Protein AF-A0A2G8RH06-F1 (afdb_monomer_lite)

pLDDT: mean 71.81, std 16.99, range [36.03, 92.44]

Organism: NCBI:txid1206336

Sequence (159 aa):
MSAQLKLTNIQSRVTVYDRTKTTSLHAGDACDLFTSGSAPSAACDGLLGDATGLFTSGSAPQFSRALTGDAVEMFTSGSAPAGTKAATGDAVEMFTSGSAPAGTKAATGDAVEMFTSGSAPVGTKAATGDAVEMFTSGSAPVGIKTAAGEGTALFTSGS

Radius of gyration: 18.57 Å; chains: 1; bounding box: 61×24×54 Å

Secondary structure (DSSP, 8-state):
------------------S-----TTSSEEEEEEEESS--B---EESSSEEEEEEEESS--B--EESSS-EEEEEEESS--B--EESSS-EEEEEEESS--B--EEEES-EEEEEEESS--B--EEEES-EEEEEEESSPPBPPEEEES-EEEEEEE--

Foldseek 3Di:
DDDDDPPPPPPPPPPVPPLDPQDPLPPAEAEDEEAEQEARQPEDANAHHEYEYEEHYQEAYEYEEHAEYEYAYEYAYQYAYEEYEYAEYEYEYEYHYQEAYEYYEYAYYEYEYEDHYQYAYEAYEYAEYEYEYEYEYQYHHHAYHYNYYYYHYHYDHPD

Structure (mmCIF, N/CA/C/O backbone):
data_AF-A0A2G8RH06-F1
#
_entry.id   AF-A0A2G8RH06-F1
#
loop_
_atom_site.group_PDB
_atom_site.id
_atom_site.type_symbol
_atom_site.label_atom_id
_atom_site.label_alt_id
_atom_site.label_comp_id
_atom_site.label_asym_id
_atom_site.label_entity_id
_atom_site.label_seq_id
_atom_site.pdbx_PDB_ins_code
_atom_site.Cartn_x
_atom_site.Cartn_y
_atom_site.Cartn_z
_atom_site.occupancy
_atom_site.B_iso_or_equiv
_atom_site.auth_seq_id
_atom_site.auth_comp_id
_atom_site.auth_asym_id
_atom_site.auth_atom_id
_atom_site.pdbx_PDB_model_num
ATOM 1 N N . MET A 1 1 ? 47.621 11.920 39.749 1.00 41.56 1 MET A N 1
ATOM 2 C CA . MET A 1 1 ? 46.748 11.051 38.931 1.00 41.56 1 MET A CA 1
ATOM 3 C C . MET A 1 1 ? 46.002 11.950 37.963 1.00 41.56 1 MET A C 1
ATOM 5 O O . MET A 1 1 ? 45.048 12.594 38.370 1.00 41.56 1 MET A O 1
ATOM 9 N N . SER A 1 2 ? 46.495 12.086 36.733 1.00 43.59 2 SER A N 1
ATOM 10 C CA . SER A 1 2 ? 45.861 12.937 35.719 1.00 43.59 2 SER A CA 1
ATOM 11 C C . SER A 1 2 ? 45.004 12.058 34.817 1.00 43.59 2 SER A C 1
ATOM 13 O O . SER A 1 2 ? 45.527 11.150 34.175 1.00 43.59 2 SER A O 1
ATOM 15 N N . ALA A 1 3 ? 43.692 12.288 34.805 1.00 36.47 3 ALA A N 1
ATOM 16 C CA . ALA A 1 3 ? 42.773 11.581 33.923 1.00 36.47 3 ALA A CA 1
ATOM 17 C C . ALA A 1 3 ? 42.983 12.064 32.478 1.00 36.47 3 ALA A C 1
ATOM 19 O O . ALA A 1 3 ? 42.820 13.247 32.182 1.00 36.47 3 ALA A O 1
ATOM 20 N N . GLN A 1 4 ? 43.370 11.157 31.579 1.00 40.47 4 GLN A N 1
ATOM 21 C CA . GLN A 1 4 ? 43.405 11.424 30.143 1.00 40.47 4 GLN A CA 1
ATOM 22 C C . GLN A 1 4 ? 41.972 11.451 29.599 1.00 40.47 4 GLN A C 1
ATOM 24 O O . GLN A 1 4 ? 41.272 10.439 29.607 1.00 40.47 4 GLN A O 1
ATOM 29 N N . LEU A 1 5 ? 41.544 12.612 29.103 1.00 44.03 5 LEU A N 1
ATOM 30 C CA . LEU A 1 5 ? 40.303 12.763 28.351 1.00 44.03 5 LEU A CA 1
ATOM 31 C C . LEU A 1 5 ? 40.471 12.064 26.993 1.00 44.03 5 LEU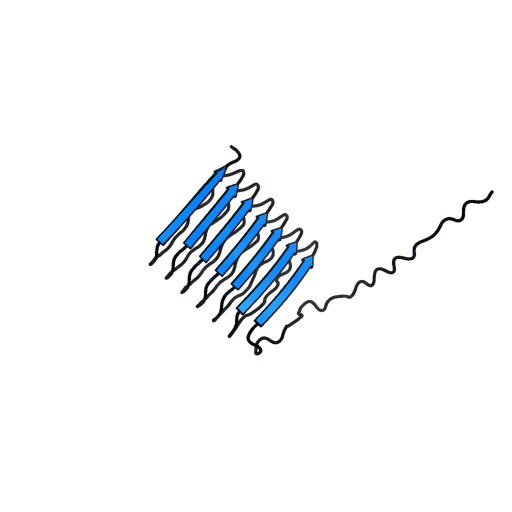 A C 1
ATOM 33 O O . LEU A 1 5 ? 41.168 12.560 26.108 1.00 44.03 5 LEU A O 1
ATOM 37 N N . LYS A 1 6 ? 39.861 10.888 26.827 1.00 43.19 6 LYS A N 1
ATOM 38 C CA . LYS A 1 6 ? 39.867 10.152 25.558 1.00 43.19 6 LYS A CA 1
ATOM 39 C C . LYS A 1 6 ? 38.920 10.843 24.573 1.00 43.19 6 LYS A C 1
ATOM 41 O O . LYS A 1 6 ? 37.735 10.525 24.517 1.00 43.19 6 LYS A O 1
ATOM 46 N N . LEU A 1 7 ? 39.435 11.807 23.808 1.00 44.75 7 LEU A N 1
ATOM 47 C CA . LEU A 1 7 ? 38.720 12.377 22.664 1.00 44.75 7 LEU A CA 1
ATOM 48 C C . LEU A 1 7 ? 38.548 11.288 21.602 1.00 44.75 7 LEU A C 1
ATOM 50 O O . LEU A 1 7 ? 39.475 10.959 20.863 1.00 44.75 7 LEU A O 1
ATOM 54 N N . THR A 1 8 ? 37.353 10.706 21.542 1.00 43.12 8 THR A N 1
ATOM 55 C CA . THR A 1 8 ? 36.973 9.815 20.446 1.00 43.12 8 THR A CA 1
ATOM 56 C C . THR A 1 8 ? 36.664 10.702 19.247 1.00 43.12 8 THR A C 1
ATOM 58 O O . THR A 1 8 ? 35.639 11.377 19.215 1.00 43.12 8 THR A O 1
ATOM 61 N N . ASN A 1 9 ? 37.595 10.765 18.296 1.00 41.25 9 ASN A N 1
ATOM 62 C CA . ASN A 1 9 ? 37.410 11.472 17.036 1.00 41.25 9 ASN A CA 1
ATOM 63 C C . ASN A 1 9 ? 36.363 10.715 16.207 1.00 41.25 9 ASN A C 1
ATOM 65 O O . ASN A 1 9 ? 36.686 9.780 15.478 1.00 41.25 9 ASN A O 1
ATOM 69 N N . ILE A 1 10 ? 35.090 11.069 16.376 1.00 50.53 10 ILE A N 1
ATOM 70 C CA . ILE A 1 10 ? 34.032 10.620 15.477 1.00 50.53 10 ILE A CA 1
ATOM 71 C C . ILE A 1 10 ? 34.131 11.523 14.252 1.00 50.53 10 ILE A C 1
ATOM 73 O O . ILE A 1 10 ? 33.511 12.584 14.195 1.00 50.53 10 ILE A O 1
ATOM 77 N N . GLN A 1 11 ? 34.948 11.122 13.277 1.00 42.47 11 GLN A N 1
ATOM 78 C CA . GLN A 1 11 ? 34.859 11.682 11.935 1.00 42.47 11 GLN A CA 1
ATOM 79 C C . GLN A 1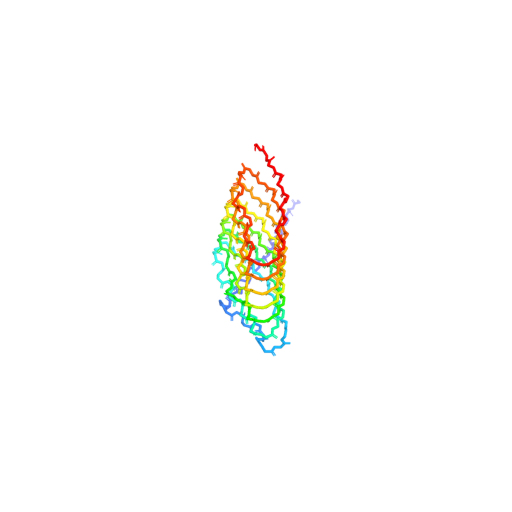 11 ? 33.498 11.274 11.376 1.00 42.47 11 GLN A C 1
ATOM 81 O O . GLN A 1 11 ? 33.339 10.185 10.822 1.00 42.47 11 GLN A O 1
ATOM 86 N N . SER A 1 12 ? 32.493 12.132 11.537 1.00 46.59 12 SER A N 1
ATOM 87 C CA . SER A 1 12 ? 31.272 12.036 10.754 1.00 46.59 12 SER A CA 1
ATOM 88 C C . SER A 1 12 ? 31.655 12.298 9.300 1.00 46.59 12 SER A C 1
ATOM 90 O O . SER A 1 12 ? 31.654 13.427 8.814 1.00 46.59 12 SER A O 1
ATOM 92 N N . ARG A 1 13 ? 32.017 11.235 8.570 1.00 41.41 13 ARG A N 1
ATOM 93 C CA . ARG A 1 13 ? 31.910 11.243 7.112 1.00 41.41 13 ARG A CA 1
ATOM 94 C C . ARG A 1 13 ? 30.433 11.452 6.814 1.00 41.41 13 ARG A C 1
ATOM 96 O O . ARG A 1 13 ? 29.670 10.494 6.717 1.00 41.41 13 ARG A O 1
ATOM 103 N N . VAL A 1 14 ? 30.037 12.714 6.672 1.00 43.41 14 VAL A N 1
ATOM 104 C CA . VAL A 1 14 ? 28.867 13.081 5.886 1.00 43.41 14 VAL A CA 1
ATOM 105 C C . VAL A 1 14 ? 29.225 12.666 4.471 1.00 43.41 14 VAL A C 1
ATOM 107 O O . VAL A 1 14 ? 29.807 13.413 3.690 1.00 43.41 14 VAL A O 1
ATOM 110 N N . THR A 1 15 ? 28.965 11.398 4.175 1.00 41.72 15 THR A N 1
ATOM 111 C CA . THR A 1 15 ? 28.830 10.970 2.798 1.00 41.72 15 THR A CA 1
ATOM 112 C C . THR A 1 15 ? 27.599 11.723 2.336 1.00 41.72 15 THR A C 1
ATOM 114 O O . THR A 1 15 ? 26.493 11.423 2.783 1.00 41.72 15 THR A O 1
ATOM 117 N N . VAL A 1 16 ? 27.803 12.782 1.553 1.00 40.25 16 VAL A N 1
ATOM 118 C CA . VAL A 1 16 ? 26.727 13.374 0.767 1.00 40.25 16 VAL A CA 1
ATOM 119 C C . VAL A 1 16 ? 26.274 12.237 -0.137 1.00 40.25 16 VAL A C 1
ATOM 121 O O . VAL A 1 16 ? 26.925 11.933 -1.133 1.00 40.25 16 VAL A O 1
ATOM 124 N N . TYR A 1 17 ? 25.259 11.497 0.309 1.00 40.75 17 TYR A N 1
ATOM 125 C CA . TYR A 1 17 ? 24.610 10.509 -0.525 1.00 40.75 17 TYR A CA 1
ATOM 126 C C . TYR A 1 17 ? 24.023 11.305 -1.675 1.00 40.75 17 TYR A C 1
ATOM 128 O O . TYR A 1 17 ? 23.188 12.188 -1.464 1.00 40.75 17 TYR A O 1
ATOM 136 N N . ASP A 1 18 ? 24.542 11.041 -2.868 1.00 36.03 18 ASP A N 1
ATOM 137 C CA . ASP A 1 18 ? 23.946 11.513 -4.100 1.00 36.03 18 ASP A CA 1
ATOM 138 C C . ASP A 1 18 ? 22.449 11.202 -4.011 1.00 36.03 18 ASP A C 1
ATOM 140 O O . ASP A 1 18 ? 22.063 10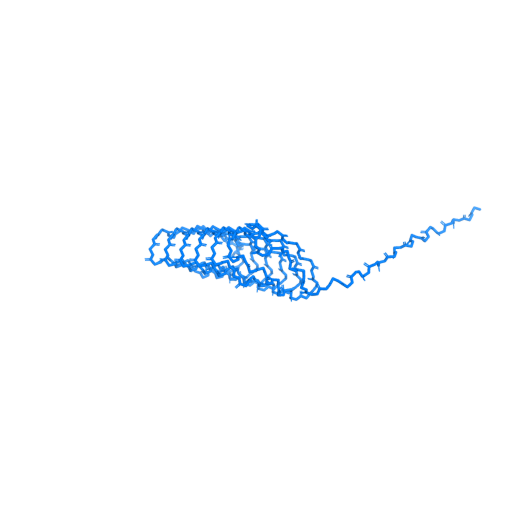.076 -3.682 1.00 36.03 18 ASP A O 1
ATOM 144 N N . ARG A 1 19 ? 21.606 12.223 -4.189 1.00 44.47 19 ARG A N 1
ATOM 145 C CA . ARG A 1 19 ? 20.159 12.211 -3.884 1.00 44.47 19 ARG A CA 1
ATOM 146 C C . ARG A 1 19 ? 19.371 11.208 -4.748 1.00 44.47 19 ARG A C 1
ATOM 148 O O . ARG A 1 19 ? 18.151 11.150 -4.681 1.00 44.47 19 ARG A O 1
ATOM 155 N N . THR A 1 20 ? 20.062 10.428 -5.565 1.00 38.81 20 THR A N 1
ATOM 156 C CA . THR A 1 20 ? 19.536 9.482 -6.536 1.00 38.81 20 THR A CA 1
ATOM 157 C C . THR A 1 20 ? 20.469 8.273 -6.591 1.00 38.81 20 THR A C 1
ATOM 159 O O . THR A 1 20 ? 21.221 8.096 -7.548 1.00 38.81 20 THR A O 1
ATOM 162 N N . LYS A 1 21 ? 20.467 7.426 -5.556 1.00 41.03 21 LYS A N 1
ATOM 163 C CA . LYS A 1 21 ? 20.951 6.056 -5.749 1.00 41.03 21 LYS A CA 1
ATOM 164 C C . LYS A 1 21 ? 19.884 5.304 -6.535 1.00 41.03 21 LYS A C 1
ATOM 166 O O . LYS A 1 21 ? 18.876 4.904 -5.978 1.00 41.03 21 LYS A O 1
ATOM 171 N N . THR A 1 22 ? 20.105 5.151 -7.834 1.00 40.31 22 THR A N 1
ATOM 172 C CA . THR A 1 22 ? 19.365 4.196 -8.657 1.00 40.31 22 THR A CA 1
ATOM 173 C C . THR A 1 22 ? 20.026 2.834 -8.462 1.00 40.31 22 THR A C 1
ATOM 175 O O . THR A 1 22 ? 21.092 2.570 -9.026 1.00 40.31 22 THR A O 1
ATOM 178 N N . THR A 1 23 ? 19.444 1.972 -7.630 1.00 45.09 23 THR A N 1
ATOM 179 C CA . THR A 1 23 ? 19.664 0.526 -7.761 1.00 45.09 23 THR A CA 1
ATOM 180 C C . THR A 1 23 ? 19.241 0.111 -9.179 1.00 45.09 23 THR A C 1
ATOM 182 O O . THR A 1 23 ? 18.460 0.808 -9.828 1.00 45.09 23 THR A O 1
ATOM 185 N N . SER A 1 24 ? 19.855 -0.931 -9.750 1.00 44.75 24 SER A N 1
ATOM 186 C CA . SER A 1 24 ? 19.627 -1.293 -11.157 1.00 44.75 24 SER A CA 1
ATOM 187 C C . SER A 1 24 ? 18.156 -1.655 -11.397 1.00 44.75 24 SER A C 1
ATOM 189 O O . SER A 1 24 ? 17.746 -2.784 -11.143 1.00 44.75 24 SER A O 1
ATOM 191 N N . LEU A 1 25 ? 17.401 -0.708 -11.964 1.00 43.41 25 LEU A N 1
ATOM 192 C CA . LEU A 1 25 ? 15.962 -0.762 -12.279 1.00 43.41 25 LEU A CA 1
ATOM 193 C C . LEU A 1 25 ? 15.575 -1.878 -13.277 1.00 43.41 25 LEU A C 1
ATOM 195 O O . LEU A 1 25 ? 14.407 -2.041 -13.618 1.00 43.41 25 LEU A O 1
ATOM 199 N N . HIS A 1 26 ? 16.561 -2.624 -13.782 1.00 46.28 26 HIS A N 1
ATOM 200 C CA . HIS A 1 26 ? 16.407 -3.678 -14.787 1.00 46.28 26 HIS A CA 1
ATOM 201 C C . HIS A 1 26 ? 16.724 -5.086 -14.255 1.00 46.28 26 HIS A C 1
ATOM 203 O O . HIS A 1 26 ? 16.690 -6.035 -15.033 1.00 46.28 26 HIS A O 1
ATOM 209 N N . ALA A 1 27 ? 17.084 -5.230 -12.971 1.00 50.50 27 ALA A N 1
ATOM 210 C CA . ALA A 1 27 ? 17.562 -6.497 -12.403 1.00 50.50 27 ALA A CA 1
ATOM 211 C C . ALA A 1 27 ? 16.490 -7.324 -11.668 1.00 50.50 27 ALA A C 1
ATOM 213 O O . ALA A 1 27 ? 16.794 -8.439 -11.262 1.00 50.50 27 ALA A O 1
ATOM 214 N N . GLY A 1 28 ? 15.261 -6.815 -11.536 1.00 48.38 28 GLY A N 1
ATOM 215 C CA . GLY A 1 28 ? 14.137 -7.569 -10.972 1.00 48.38 28 GLY A CA 1
ATOM 216 C C . GLY A 1 28 ? 13.900 -7.382 -9.472 1.00 48.38 28 GLY A C 1
ATOM 217 O O . GLY A 1 28 ? 12.782 -7.625 -9.062 1.00 48.38 28 GLY A O 1
ATOM 218 N N . ASP A 1 29 ? 14.863 -6.862 -8.701 1.00 54.28 29 ASP A N 1
ATOM 219 C CA . ASP A 1 29 ? 14.683 -6.572 -7.269 1.00 54.28 29 ASP A CA 1
ATOM 220 C C . ASP A 1 29 ? 15.304 -5.207 -6.914 1.00 54.28 29 ASP A C 1
ATOM 222 O O . ASP A 1 29 ? 16.523 -5.017 -7.013 1.00 54.28 29 ASP A O 1
ATOM 226 N N . ALA A 1 30 ? 14.488 -4.235 -6.499 1.00 57.97 30 ALA A N 1
ATOM 227 C CA . ALA A 1 30 ? 14.953 -2.946 -5.979 1.00 57.97 30 ALA A CA 1
ATOM 228 C C . ALA A 1 30 ? 14.862 -2.947 -4.446 1.00 57.97 30 ALA A C 1
ATOM 230 O O . ALA A 1 30 ? 13.768 -2.919 -3.899 1.00 57.97 30 ALA A O 1
ATOM 231 N N . CYS A 1 31 ? 16.001 -2.976 -3.745 1.00 60.75 31 CYS A N 1
ATOM 232 C CA . CYS A 1 31 ? 16.053 -2.930 -2.280 1.00 60.75 31 CYS A CA 1
ATOM 233 C C . CYS A 1 31 ? 16.772 -1.665 -1.804 1.00 60.75 31 CYS A C 1
ATOM 235 O O . CYS A 1 31 ? 17.960 -1.491 -2.091 1.00 60.75 31 CYS A O 1
ATOM 237 N N . ASP A 1 32 ? 16.074 -0.802 -1.062 1.00 65.81 32 ASP A N 1
ATOM 238 C CA . ASP A 1 32 ? 16.612 0.477 -0.600 1.00 65.81 32 ASP A CA 1
ATOM 239 C C . ASP A 1 32 ? 16.275 0.786 0.874 1.00 65.81 32 ASP A C 1
ATOM 241 O O . ASP A 1 32 ? 15.199 0.484 1.389 1.00 65.81 32 ASP A O 1
ATOM 245 N N . LEU A 1 33 ? 17.220 1.438 1.564 1.00 67.38 33 LEU A N 1
ATOM 246 C CA . LEU A 1 33 ? 17.086 1.909 2.947 1.00 67.38 33 LEU A CA 1
ATOM 247 C C . LEU A 1 33 ? 17.370 3.414 3.013 1.00 67.38 33 LEU A C 1
ATOM 249 O O . LEU A 1 33 ? 18.475 3.860 2.688 1.00 67.38 33 LEU A O 1
ATOM 253 N N . PHE A 1 34 ? 16.408 4.194 3.506 1.00 68.56 34 PHE A N 1
ATOM 254 C CA . PHE A 1 34 ? 16.510 5.648 3.628 1.00 68.56 34 PHE A CA 1
ATOM 255 C C . PHE A 1 34 ? 16.307 6.104 5.072 1.00 68.56 34 PHE A C 1
ATOM 257 O O . PHE A 1 34 ? 15.231 5.937 5.641 1.00 68.56 34 PHE A O 1
ATOM 264 N N . THR A 1 35 ? 17.311 6.780 5.634 1.00 66.44 35 THR A N 1
ATOM 265 C CA . THR A 1 35 ? 17.225 7.438 6.947 1.00 66.44 35 THR A CA 1
ATOM 266 C C . THR A 1 35 ? 17.484 8.932 6.782 1.00 66.44 35 THR A C 1
ATOM 268 O O . THR A 1 35 ? 18.579 9.323 6.380 1.00 66.44 35 THR A O 1
ATOM 271 N N . SER A 1 36 ? 16.497 9.788 7.067 1.00 62.22 36 SER A N 1
ATOM 272 C CA . SER A 1 36 ? 16.615 11.239 6.838 1.00 62.22 36 SER A CA 1
ATOM 273 C C . SER A 1 36 ? 15.783 12.086 7.805 1.00 62.22 36 SER A C 1
ATOM 275 O O . SER A 1 36 ? 14.618 11.806 8.049 1.00 62.22 36 SER A O 1
ATOM 277 N N . GLY A 1 37 ? 16.320 13.209 8.288 1.00 53.88 37 GLY A N 1
ATOM 278 C CA . GLY A 1 37 ? 15.534 14.195 9.051 1.00 53.88 37 GLY A CA 1
ATOM 279 C C . GLY A 1 37 ? 14.509 14.981 8.212 1.00 53.88 37 GLY A C 1
ATOM 280 O O . GLY A 1 37 ? 13.641 15.642 8.770 1.00 53.88 37 GLY A O 1
ATOM 281 N N . SER A 1 38 ? 14.601 14.910 6.881 1.00 57.75 38 SER A N 1
ATOM 282 C CA . SER A 1 38 ? 13.735 15.599 5.905 1.00 57.75 38 SER A CA 1
ATOM 283 C C . SER A 1 38 ? 13.028 14.593 4.996 1.00 57.75 38 SER A C 1
ATOM 285 O O . SER A 1 38 ? 13.470 13.450 4.949 1.00 57.75 38 SER A O 1
ATOM 287 N N . ALA A 1 39 ? 11.988 14.999 4.251 1.00 56.28 39 ALA A N 1
ATOM 288 C CA . ALA A 1 39 ? 11.157 14.103 3.428 1.00 56.28 39 ALA A CA 1
ATOM 289 C C . ALA A 1 39 ? 11.970 13.496 2.275 1.00 56.28 39 ALA A C 1
ATOM 291 O O . ALA A 1 39 ? 12.237 14.208 1.302 1.00 56.28 39 ALA A O 1
ATOM 292 N N . PRO A 1 40 ? 12.400 12.222 2.351 1.00 55.38 40 PRO A N 1
ATOM 293 C CA . PRO A 1 40 ? 13.025 11.599 1.205 1.00 55.38 40 PRO A CA 1
ATOM 294 C C . PRO A 1 40 ? 11.913 11.275 0.201 1.00 55.38 40 PRO A C 1
ATOM 296 O O . PRO A 1 40 ? 11.020 10.479 0.482 1.00 55.38 40 PRO A O 1
ATOM 299 N N . SER A 1 41 ? 11.956 11.894 -0.978 1.00 53.41 41 SER A N 1
ATOM 300 C CA . SER A 1 41 ? 11.260 11.371 -2.153 1.00 53.41 41 SER A CA 1
ATOM 301 C C . SER A 1 41 ? 12.094 10.207 -2.677 1.00 53.41 41 SER A C 1
ATOM 303 O O . SER A 1 41 ? 12.903 10.365 -3.594 1.00 53.41 41 SER A O 1
ATOM 305 N N . ALA A 1 42 ? 12.010 9.073 -2.000 1.00 50.25 42 ALA A N 1
ATOM 306 C CA . ALA A 1 42 ? 12.673 7.871 -2.447 1.00 50.25 42 ALA A CA 1
ATOM 307 C C . ALA A 1 42 ? 11.811 7.241 -3.538 1.00 50.25 42 ALA A C 1
ATOM 309 O O . ALA A 1 42 ? 10.889 6.474 -3.292 1.00 50.25 42 ALA A O 1
ATOM 310 N N . ALA A 1 43 ? 12.075 7.677 -4.761 1.00 47.97 43 ALA A N 1
ATOM 311 C CA . ALA A 1 43 ? 11.443 7.139 -5.939 1.00 47.97 43 ALA A CA 1
ATOM 312 C C . ALA A 1 43 ? 12.187 5.865 -6.351 1.00 47.97 43 ALA A C 1
ATOM 314 O O . ALA A 1 43 ? 13.102 5.946 -7.170 1.00 47.97 43 ALA A O 1
ATOM 315 N N . CYS A 1 44 ? 11.842 4.708 -5.782 1.00 51.72 44 CYS A N 1
ATOM 316 C CA . CYS A 1 44 ? 12.134 3.469 -6.496 1.00 51.72 44 CYS A CA 1
ATOM 317 C C . CYS A 1 44 ? 11.008 3.294 -7.528 1.00 51.72 44 CYS A C 1
ATOM 319 O O . CYS A 1 44 ? 9.822 3.428 -7.218 1.00 51.72 44 CYS A O 1
ATOM 321 N N . ASP A 1 45 ? 11.393 3.133 -8.791 1.00 55.50 45 ASP A N 1
ATOM 322 C CA . ASP A 1 45 ? 10.483 2.816 -9.892 1.00 55.50 45 ASP A CA 1
ATOM 323 C C . ASP A 1 45 ? 10.749 1.356 -10.255 1.00 55.50 45 ASP A C 1
ATOM 325 O O . ASP A 1 45 ? 11.609 1.050 -11.084 1.00 55.50 45 ASP A O 1
ATOM 329 N N . GLY A 1 46 ? 10.085 0.444 -9.541 1.00 54.97 46 GLY A N 1
ATOM 330 C CA . GLY A 1 46 ? 10.126 -0.990 -9.826 1.00 54.97 46 GLY A CA 1
ATOM 331 C C . GLY A 1 46 ? 9.389 -1.248 -11.136 1.00 54.97 46 GLY A C 1
ATOM 332 O O . GLY A 1 46 ? 8.192 -1.530 -11.149 1.00 54.97 46 GLY A O 1
ATOM 333 N N . LEU A 1 47 ? 10.062 -1.034 -12.268 1.00 56.94 47 LEU A N 1
ATOM 334 C CA . LEU A 1 47 ? 9.408 -1.084 -13.575 1.00 56.94 47 LEU A CA 1
ATOM 335 C C . LEU A 1 47 ? 9.026 -2.520 -13.972 1.00 56.94 47 LEU A C 1
ATOM 337 O O . LEU A 1 47 ? 8.060 -2.692 -14.710 1.00 56.94 47 LEU A O 1
ATOM 341 N N . LEU A 1 48 ? 9.796 -3.521 -13.528 1.00 57.72 48 LEU A N 1
ATOM 342 C CA . LEU A 1 48 ? 9.696 -4.922 -13.966 1.00 57.72 48 LEU A CA 1
ATOM 343 C C . LEU A 1 48 ? 9.993 -5.952 -12.855 1.00 57.72 48 LEU A C 1
ATOM 345 O O . LEU A 1 48 ? 10.374 -7.078 -13.167 1.00 57.72 48 LEU A O 1
ATOM 349 N N . GLY A 1 49 ? 9.895 -5.576 -11.580 1.00 67.94 49 GLY A N 1
ATOM 350 C CA . GLY A 1 49 ? 10.369 -6.422 -10.490 1.00 67.94 49 GLY A CA 1
ATOM 351 C C . GLY A 1 49 ? 9.898 -5.991 -9.111 1.00 67.94 49 GLY A C 1
ATOM 352 O O . GLY A 1 49 ? 9.284 -4.930 -8.971 1.00 67.94 49 GLY A O 1
ATOM 353 N N . ASP A 1 50 ? 10.220 -6.812 -8.119 1.00 73.62 50 ASP A N 1
ATOM 354 C CA . ASP A 1 50 ? 9.807 -6.602 -6.742 1.00 73.62 50 ASP A CA 1
ATOM 355 C C . ASP A 1 50 ? 10.570 -5.415 -6.139 1.00 73.62 50 ASP A C 1
ATOM 357 O O . ASP A 1 50 ? 11.756 -5.171 -6.404 1.00 73.62 50 ASP A O 1
ATOM 361 N N . ALA A 1 51 ? 9.876 -4.635 -5.323 1.00 72.19 51 ALA A N 1
ATOM 362 C CA . ALA A 1 51 ? 10.426 -3.496 -4.613 1.00 72.19 51 ALA A CA 1
ATOM 363 C C . ALA A 1 51 ? 10.384 -3.764 -3.111 1.00 72.19 51 ALA A C 1
ATOM 365 O O . ALA A 1 51 ? 9.368 -4.169 -2.560 1.00 72.19 51 ALA A O 1
ATOM 366 N N . THR A 1 52 ? 11.492 -3.518 -2.420 1.00 76.81 52 THR A N 1
ATOM 367 C CA . THR A 1 52 ? 11.561 -3.570 -0.961 1.00 76.81 52 THR A CA 1
ATOM 368 C C . THR A 1 52 ? 12.173 -2.284 -0.421 1.00 76.81 52 THR A C 1
ATOM 370 O O . THR A 1 52 ? 13.318 -1.947 -0.728 1.00 76.81 52 THR A O 1
ATOM 373 N N . GLY A 1 53 ? 11.424 -1.562 0.408 1.00 75.19 53 GLY A N 1
ATOM 374 C CA . GLY A 1 53 ? 11.811 -0.240 0.898 1.00 75.19 53 GLY A CA 1
ATOM 375 C C . GLY A 1 53 ? 11.706 -0.108 2.412 1.00 75.19 53 GLY A C 1
ATOM 376 O O . GLY A 1 53 ? 10.675 -0.406 3.008 1.00 75.19 53 GLY A O 1
ATOM 377 N N . LEU A 1 54 ? 12.758 0.395 3.057 1.00 79.44 54 LEU A N 1
ATOM 378 C CA . LEU A 1 54 ? 12.724 0.787 4.468 1.00 79.44 54 LEU A CA 1
ATOM 379 C C . LEU A 1 54 ? 12.978 2.294 4.592 1.00 79.44 54 LEU A C 1
ATOM 381 O O . LEU A 1 54 ? 14.058 2.787 4.261 1.00 79.44 54 LEU A O 1
ATOM 385 N N . PHE A 1 55 ? 12.008 3.041 5.117 1.00 77.38 55 PHE A N 1
ATOM 386 C CA . PHE A 1 55 ? 12.061 4.499 5.232 1.00 77.38 55 PHE A CA 1
ATOM 387 C C . PHE A 1 55 ? 11.928 4.934 6.691 1.00 77.38 55 PHE A C 1
ATOM 389 O O . PHE A 1 55 ? 10.877 4.783 7.303 1.00 77.38 55 PHE A O 1
ATOM 396 N N . THR A 1 56 ? 12.968 5.543 7.252 1.00 77.56 56 THR A N 1
ATOM 397 C CA . THR A 1 56 ? 12.923 6.237 8.547 1.00 77.56 56 THR A CA 1
ATOM 398 C C . THR A 1 56 ? 13.090 7.734 8.318 1.00 77.56 56 THR A C 1
ATOM 400 O O . THR A 1 56 ? 14.155 8.188 7.889 1.00 77.56 56 THR A O 1
ATOM 403 N N . SER A 1 57 ? 12.055 8.534 8.594 1.00 72.75 57 SER A N 1
ATOM 404 C CA . SER A 1 57 ? 12.120 9.980 8.372 1.00 72.75 57 SER A CA 1
ATOM 405 C C . SER A 1 57 ? 11.433 10.853 9.420 1.00 72.75 57 SER A C 1
ATOM 407 O O . SER A 1 57 ? 10.383 10.527 9.950 1.00 72.75 57 SER A O 1
ATOM 409 N N . GLY A 1 58 ? 11.972 12.045 9.678 1.00 62.69 58 GLY A N 1
ATOM 410 C CA . GLY A 1 58 ? 11.231 13.082 10.413 1.00 62.69 58 GLY A CA 1
ATOM 411 C C . GLY A 1 58 ? 10.038 13.659 9.630 1.00 62.69 58 GLY A C 1
ATOM 412 O O . GLY A 1 58 ? 9.152 14.279 10.210 1.00 62.69 58 GLY A O 1
ATOM 413 N N . SER A 1 59 ? 10.001 13.466 8.311 1.00 72.75 59 SER A N 1
ATOM 414 C CA . SER A 1 59 ? 9.010 14.036 7.389 1.00 72.75 59 SER A CA 1
ATOM 415 C C . SER A 1 59 ? 8.288 12.942 6.592 1.00 72.75 59 SER A C 1
ATOM 417 O O . SER A 1 59 ? 8.478 11.770 6.880 1.00 72.75 59 SER A O 1
ATOM 419 N N . ALA A 1 60 ? 7.440 13.302 5.620 1.00 70.31 60 ALA A N 1
ATOM 420 C CA . ALA A 1 60 ? 6.604 12.376 4.848 1.00 70.31 60 ALA A CA 1
ATOM 421 C C . ALA A 1 60 ? 7.366 11.733 3.664 1.00 70.31 60 ALA A C 1
ATOM 423 O O . ALA A 1 60 ? 7.476 12.378 2.619 1.00 70.31 60 ALA A O 1
ATOM 424 N N . PRO A 1 61 ? 7.916 10.507 3.787 1.00 68.69 61 PRO A N 1
ATOM 425 C CA . PRO A 1 61 ? 8.429 9.776 2.633 1.00 68.69 61 PRO A CA 1
ATOM 426 C C . PRO A 1 61 ? 7.287 9.409 1.676 1.00 68.69 61 PRO A C 1
ATOM 428 O O . PRO A 1 61 ? 6.141 9.229 2.095 1.00 68.69 61 PRO A O 1
ATOM 431 N N . GLN A 1 62 ? 7.615 9.307 0.390 1.00 67.38 62 GLN A N 1
ATOM 432 C CA . GLN A 1 62 ? 6.696 8.856 -0.652 1.00 67.38 62 GLN A CA 1
ATOM 433 C C . GLN A 1 62 ? 7.409 7.852 -1.544 1.00 67.38 62 GLN A C 1
ATOM 435 O O . GLN A 1 62 ? 8.523 8.144 -1.992 1.00 67.38 62 GLN A O 1
ATOM 440 N N . PHE A 1 63 ? 6.737 6.745 -1.848 1.00 67.19 63 PHE A N 1
ATOM 441 C CA . PHE A 1 63 ? 7.166 5.818 -2.885 1.00 67.19 63 PHE A CA 1
ATOM 442 C C . PHE A 1 63 ? 6.471 6.122 -4.215 1.00 67.19 63 PHE A C 1
ATOM 444 O O . PHE A 1 63 ? 5.293 6.494 -4.253 1.00 67.19 63 PHE A O 1
ATOM 451 N N . SER A 1 64 ? 7.205 6.045 -5.329 1.00 55.72 64 SER A N 1
ATOM 452 C CA . SER A 1 64 ? 6.714 6.614 -6.586 1.00 55.72 64 SER A CA 1
ATOM 453 C C . SER A 1 64 ? 5.910 5.664 -7.459 1.00 55.72 64 SER A C 1
ATOM 455 O O . SER A 1 64 ? 4.951 6.172 -8.045 1.00 55.72 64 SER A O 1
ATOM 457 N N . ARG A 1 65 ? 6.262 4.368 -7.587 1.00 63.66 65 ARG A N 1
ATOM 458 C CA . ARG A 1 65 ? 5.525 3.381 -8.413 1.00 63.66 65 ARG A CA 1
ATOM 459 C C . ARG A 1 65 ? 6.196 2.003 -8.480 1.00 63.66 65 ARG A C 1
ATOM 461 O O . ARG A 1 65 ? 7.405 1.918 -8.653 1.00 63.66 65 ARG A O 1
ATOM 468 N N . ALA A 1 66 ? 5.372 0.958 -8.514 1.00 64.00 66 ALA A N 1
ATOM 469 C CA . ALA A 1 66 ? 5.724 -0.348 -9.074 1.00 64.00 66 ALA A CA 1
ATOM 470 C C . ALA A 1 66 ? 4.811 -0.598 -10.287 1.00 64.00 66 ALA A C 1
ATOM 472 O O . ALA A 1 66 ? 3.582 -0.524 -10.181 1.00 64.00 66 ALA A O 1
ATOM 473 N N . LEU A 1 67 ? 5.378 -0.778 -11.483 1.00 66.62 67 LEU A N 1
ATOM 474 C CA . LEU A 1 67 ? 4.568 -1.037 -12.682 1.00 66.62 67 LEU A CA 1
ATOM 475 C C . LEU A 1 67 ? 4.154 -2.515 -12.739 1.00 66.62 67 LEU A C 1
ATOM 477 O O . LEU A 1 67 ? 2.997 -2.816 -13.038 1.00 66.62 67 LEU A O 1
ATOM 481 N N . THR A 1 68 ? 5.078 -3.414 -12.413 1.00 67.62 68 THR A N 1
ATOM 482 C CA . THR A 1 68 ? 4.839 -4.853 -12.275 1.00 67.62 68 THR A CA 1
ATOM 483 C C . THR A 1 68 ? 5.764 -5.413 -11.196 1.00 67.62 68 THR A C 1
ATOM 485 O O . THR A 1 68 ? 6.949 -5.082 -11.237 1.00 67.62 68 THR A O 1
ATOM 488 N N . GLY A 1 69 ? 5.253 -6.276 -10.318 1.00 73.25 69 GLY A N 1
ATOM 489 C CA . GLY A 1 69 ? 6.014 -6.903 -9.228 1.00 73.25 69 GLY A CA 1
ATOM 490 C C . GLY A 1 69 ? 5.467 -6.519 -7.856 1.00 73.25 69 GLY A C 1
ATOM 491 O O . GLY A 1 69 ? 4.680 -5.574 -7.748 1.00 73.25 69 GLY A O 1
ATOM 492 N N . ASP A 1 70 ? 5.874 -7.256 -6.830 1.00 81.00 70 ASP A N 1
ATOM 493 C CA . ASP A 1 70 ? 5.378 -7.067 -5.470 1.00 81.00 70 ASP A CA 1
ATOM 494 C C . ASP A 1 70 ? 6.120 -5.917 -4.775 1.00 81.00 70 ASP A C 1
ATOM 496 O O . ASP A 1 70 ? 7.316 -5.702 -4.973 1.00 81.00 70 ASP A O 1
ATOM 500 N N . ALA A 1 71 ? 5.423 -5.152 -3.942 1.00 78.56 71 ALA A N 1
ATOM 501 C CA . ALA A 1 71 ? 5.996 -4.075 -3.144 1.00 78.56 71 ALA A CA 1
ATOM 502 C C . ALA A 1 71 ? 5.937 -4.440 -1.660 1.00 78.56 71 ALA A C 1
ATOM 504 O O . ALA A 1 71 ? 4.867 -4.716 -1.131 1.00 78.56 71 ALA A O 1
ATOM 505 N N . VAL A 1 72 ? 7.074 -4.415 -0.968 1.00 85.00 72 VAL A N 1
ATOM 506 C CA . VAL A 1 72 ? 7.157 -4.667 0.476 1.00 85.00 72 VAL A CA 1
ATOM 507 C C . VAL A 1 72 ? 7.836 -3.494 1.165 1.00 85.00 72 VAL A C 1
ATOM 509 O O . VAL A 1 72 ? 9.044 -3.293 1.036 1.00 85.00 72 VAL A O 1
ATOM 512 N N . GLU A 1 73 ? 7.082 -2.710 1.928 1.00 82.19 73 GLU A N 1
ATOM 513 C CA . GLU A 1 73 ? 7.579 -1.435 2.444 1.00 82.19 73 GLU A CA 1
ATOM 514 C C . GLU A 1 73 ? 7.337 -1.232 3.935 1.00 82.19 73 GLU A C 1
ATOM 516 O O . GLU A 1 73 ? 6.321 -1.627 4.505 1.00 82.19 73 GLU A O 1
ATOM 521 N N . MET A 1 74 ? 8.276 -0.546 4.585 1.00 86.88 74 MET A N 1
ATOM 522 C CA . MET A 1 74 ? 8.120 -0.088 5.959 1.00 86.88 74 MET A CA 1
ATOM 523 C C . MET A 1 74 ? 8.447 1.396 6.066 1.00 86.88 74 MET A C 1
ATOM 525 O O . MET A 1 74 ? 9.568 1.836 5.808 1.00 86.88 74 MET A O 1
ATOM 529 N N . PHE A 1 75 ? 7.483 2.164 6.552 1.00 84.62 75 PHE A N 1
ATOM 530 C CA . PHE A 1 75 ? 7.595 3.587 6.812 1.00 84.62 75 PHE A CA 1
ATOM 531 C C . PHE A 1 75 ? 7.564 3.850 8.315 1.00 84.62 75 PHE A C 1
ATOM 533 O O . PHE A 1 75 ? 6.580 3.573 8.990 1.00 84.62 75 PHE A O 1
ATOM 540 N N . THR A 1 76 ? 8.614 4.464 8.845 1.00 85.69 76 THR A N 1
ATOM 541 C CA . THR A 1 76 ? 8.650 5.046 10.190 1.00 85.69 76 THR A CA 1
ATOM 542 C C . THR A 1 76 ? 8.811 6.553 10.052 1.00 85.69 76 THR A C 1
ATOM 544 O O . THR A 1 76 ? 9.846 7.026 9.579 1.00 85.69 76 THR A O 1
ATOM 547 N N . SER A 1 77 ? 7.787 7.326 10.421 1.00 79.81 77 SER A N 1
ATOM 548 C CA . SER A 1 77 ? 7.763 8.767 10.173 1.00 79.81 77 SER A CA 1
ATOM 549 C C . SER A 1 77 ? 7.183 9.616 11.307 1.00 79.81 77 SER A C 1
ATOM 551 O O . SER A 1 77 ? 6.223 9.244 11.967 1.00 79.81 77 SER A O 1
ATOM 553 N N . GLY A 1 78 ? 7.708 10.825 11.509 1.00 76.50 78 GLY A N 1
ATOM 554 C CA . GLY A 1 78 ? 7.016 11.843 12.317 1.00 76.50 78 GLY A CA 1
ATOM 555 C C . GLY A 1 78 ? 5.788 12.459 11.622 1.00 76.50 78 GLY A C 1
ATOM 556 O O . GLY A 1 78 ? 4.900 12.996 12.280 1.00 76.50 78 GLY A O 1
ATOM 557 N N . SER A 1 79 ? 5.728 12.381 10.292 1.00 81.31 79 SER A N 1
ATOM 558 C CA . SER A 1 79 ? 4.718 13.003 9.420 1.00 81.31 79 SER A CA 1
ATOM 559 C C . SER A 1 79 ? 3.893 11.946 8.676 1.00 81.31 79 SER A C 1
ATOM 561 O O . SER A 1 79 ? 3.989 10.771 8.994 1.00 81.31 79 SER A O 1
ATOM 563 N N . ALA A 1 80 ? 3.056 12.345 7.713 1.00 82.75 80 ALA A N 1
ATOM 564 C CA . ALA A 1 80 ? 2.147 11.473 6.962 1.00 82.75 80 ALA A CA 1
ATOM 565 C C . ALA A 1 80 ? 2.820 10.827 5.725 1.00 82.75 80 ALA A C 1
ATOM 567 O O . ALA A 1 80 ? 2.837 11.467 4.671 1.00 82.75 80 ALA A O 1
ATOM 568 N N . PRO A 1 81 ? 3.400 9.611 5.809 1.00 81.44 81 PRO A N 1
ATOM 569 C CA . PRO A 1 81 ? 3.913 8.904 4.635 1.00 81.44 81 PRO A CA 1
ATOM 570 C C . PRO A 1 81 ? 2.775 8.517 3.678 1.00 81.44 81 PRO A C 1
ATOM 572 O O . PRO A 1 81 ? 1.616 8.411 4.090 1.0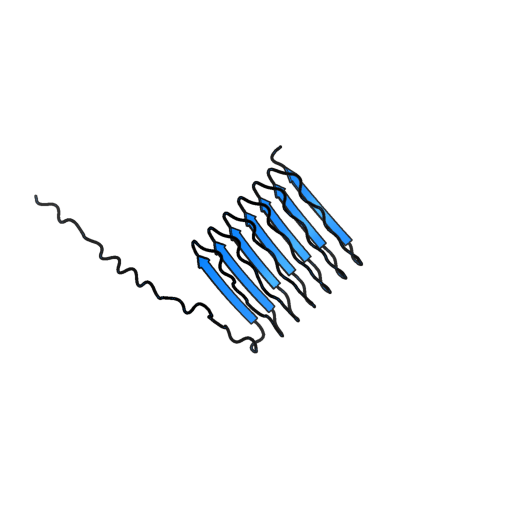0 81.44 81 PRO A O 1
ATOM 575 N N . ALA A 1 82 ? 3.120 8.292 2.412 1.00 82.25 82 ALA A N 1
ATOM 576 C CA . ALA A 1 82 ? 2.198 7.777 1.406 1.00 82.25 82 ALA A CA 1
ATOM 577 C C . ALA A 1 82 ? 2.765 6.510 0.760 1.00 82.25 82 ALA A C 1
ATOM 579 O O . ALA A 1 82 ? 3.905 6.533 0.290 1.00 82.25 82 ALA A O 1
ATOM 580 N N . GLY A 1 83 ? 1.935 5.471 0.737 1.00 76.56 83 GLY A N 1
ATOM 581 C CA . GLY A 1 83 ? 2.219 4.160 0.173 1.00 76.56 83 GLY A CA 1
ATOM 582 C C . GLY A 1 83 ? 2.295 4.113 -1.344 1.00 76.56 83 GLY A C 1
ATOM 583 O O . GLY A 1 83 ? 2.148 5.126 -2.051 1.00 76.56 83 GLY A O 1
ATOM 584 N N . THR A 1 84 ? 2.498 2.904 -1.846 1.00 78.25 84 THR A N 1
ATOM 585 C CA . THR A 1 84 ? 2.800 2.618 -3.242 1.00 78.25 84 THR A CA 1
ATOM 586 C C . THR A 1 84 ? 1.617 2.884 -4.166 1.00 78.25 84 THR A C 1
ATOM 588 O O . THR A 1 84 ? 0.432 2.798 -3.831 1.00 78.25 84 THR A O 1
ATOM 591 N N . LYS A 1 85 ? 1.948 3.222 -5.413 1.00 78.31 85 LYS A N 1
ATOM 592 C CA . LYS A 1 85 ? 1.021 3.140 -6.545 1.00 78.31 85 LYS A CA 1
ATOM 593 C C . LYS A 1 85 ? 1.443 1.968 -7.423 1.00 78.31 85 LYS A C 1
ATOM 595 O O . LYS A 1 85 ? 2.352 2.132 -8.241 1.00 78.31 85 LYS A O 1
ATOM 600 N N . ALA A 1 86 ? 0.790 0.825 -7.246 1.00 73.81 86 ALA A N 1
ATOM 601 C CA . ALA A 1 86 ? 1.073 -0.400 -7.983 1.00 73.81 86 ALA A CA 1
ATOM 602 C C . ALA A 1 86 ? 0.099 -0.555 -9.159 1.00 73.81 86 ALA A C 1
ATOM 604 O O . ALA A 1 86 ? -1.115 -0.389 -9.006 1.00 73.81 86 ALA A O 1
ATOM 605 N N . ALA A 1 87 ? 0.610 -0.845 -10.357 1.00 78.38 87 ALA A N 1
ATOM 606 C CA . ALA A 1 87 ? -0.256 -1.189 -11.488 1.00 78.38 87 ALA A CA 1
ATOM 607 C C . ALA A 1 87 ? -0.589 -2.692 -11.514 1.00 78.38 87 ALA A C 1
ATOM 609 O O . ALA A 1 87 ? -1.741 -3.054 -11.764 1.00 78.38 87 ALA A O 1
ATOM 610 N N . THR A 1 88 ? 0.386 -3.552 -11.221 1.00 78.69 88 THR A N 1
ATOM 611 C CA . THR A 1 88 ? 0.203 -5.001 -11.053 1.00 78.69 88 THR A CA 1
ATOM 612 C C . THR A 1 88 ? 1.182 -5.536 -10.008 1.00 78.69 88 THR A C 1
ATOM 614 O O . THR A 1 88 ? 2.327 -5.084 -10.006 1.00 78.69 88 THR A O 1
ATOM 617 N N . GLY A 1 89 ? 0.741 -6.491 -9.188 1.00 80.12 89 GLY A N 1
ATOM 618 C CA . GLY A 1 89 ? 1.527 -7.106 -8.110 1.00 80.12 89 GLY A CA 1
ATOM 619 C C . GLY A 1 89 ? 0.948 -6.795 -6.732 1.00 80.12 89 GLY A C 1
ATOM 620 O O . GLY A 1 89 ? 0.129 -5.878 -6.598 1.00 80.12 89 GLY A O 1
ATOM 621 N N . ASP A 1 90 ? 1.353 -7.570 -5.735 1.00 85.62 90 ASP A N 1
ATOM 622 C CA . ASP A 1 90 ? 0.854 -7.436 -4.371 1.00 85.62 90 ASP A CA 1
ATOM 623 C C . ASP A 1 90 ? 1.608 -6.326 -3.627 1.00 85.62 90 ASP A C 1
ATOM 625 O O . ASP A 1 90 ? 2.775 -6.042 -3.895 1.00 85.62 90 ASP A O 1
ATOM 629 N N . ALA A 1 91 ? 0.949 -5.670 -2.678 1.00 85.56 91 ALA A N 1
ATOM 630 C CA . ALA A 1 91 ? 1.552 -4.640 -1.841 1.00 85.56 91 ALA A CA 1
ATOM 631 C C . ALA A 1 91 ? 1.438 -5.019 -0.367 1.00 85.56 91 ALA A C 1
ATOM 633 O O . ALA A 1 91 ? 0.347 -5.254 0.145 1.00 85.56 91 ALA A O 1
ATOM 634 N N . VAL A 1 92 ? 2.564 -5.044 0.337 1.00 88.94 92 VAL A N 1
ATOM 635 C CA . VAL A 1 92 ? 2.641 -5.302 1.772 1.00 88.94 92 VAL A CA 1
ATOM 636 C C . VAL A 1 92 ? 3.333 -4.126 2.440 1.00 88.94 92 VAL A C 1
ATOM 638 O O . VAL A 1 92 ? 4.551 -3.984 2.358 1.00 88.94 92 VAL A O 1
ATOM 641 N N . GLU A 1 93 ? 2.573 -3.278 3.125 1.00 89.00 93 GLU A N 1
ATOM 642 C CA . GLU A 1 93 ? 3.103 -2.024 3.664 1.00 89.00 93 GLU A CA 1
ATOM 643 C C . GLU A 1 93 ? 2.848 -1.866 5.162 1.00 89.00 93 GLU A C 1
ATOM 645 O O . GLU A 1 93 ? 1.759 -2.106 5.685 1.00 89.00 93 GLU A O 1
ATOM 650 N N . MET A 1 94 ? 3.864 -1.410 5.888 1.00 91.12 94 MET A N 1
ATOM 651 C CA . MET A 1 94 ? 3.756 -1.089 7.305 1.00 91.12 94 MET A CA 1
ATOM 652 C C . MET A 1 94 ? 4.055 0.386 7.541 1.00 91.12 94 MET A C 1
ATOM 654 O O . MET A 1 94 ? 5.139 0.879 7.245 1.00 91.12 94 MET A O 1
ATOM 658 N N . PHE A 1 95 ? 3.126 1.083 8.181 1.00 90.25 95 PHE A N 1
ATOM 659 C CA . PHE A 1 95 ? 3.246 2.487 8.538 1.00 90.25 95 PHE A CA 1
ATOM 660 C C . PHE A 1 95 ? 3.283 2.659 10.051 1.00 90.25 95 PHE A C 1
ATOM 662 O O . PHE A 1 95 ? 2.346 2.301 10.756 1.00 90.25 95 PHE A O 1
ATOM 669 N N . THR A 1 96 ? 4.332 3.294 10.556 1.00 90.62 96 THR A N 1
ATOM 670 C CA . THR A 1 96 ? 4.421 3.812 11.923 1.00 90.62 96 THR A CA 1
ATOM 671 C C . THR A 1 96 ? 4.572 5.324 11.843 1.00 90.62 96 THR A C 1
ATOM 673 O O . THR A 1 96 ? 5.590 5.816 11.354 1.00 90.62 96 THR A O 1
ATOM 676 N N . SER A 1 97 ? 3.559 6.078 12.275 1.00 84.69 97 SER A N 1
ATOM 677 C CA . SER A 1 97 ? 3.525 7.528 12.081 1.00 84.69 97 SER A CA 1
ATOM 678 C C . SER A 1 97 ? 2.964 8.325 13.262 1.00 84.69 97 SER A C 1
ATOM 680 O O . SER A 1 97 ? 2.002 7.929 13.906 1.00 84.69 97 SER A O 1
ATOM 682 N N . GLY A 1 98 ? 3.510 9.515 13.522 1.00 81.31 98 GLY A N 1
ATOM 683 C CA . GLY A 1 98 ? 2.851 10.493 14.401 1.00 81.31 98 GLY A CA 1
ATOM 684 C C . GLY A 1 98 ? 1.598 11.144 13.786 1.00 81.31 98 GLY A C 1
ATOM 685 O O . GLY A 1 98 ? 0.746 11.655 14.508 1.00 81.31 98 GLY A O 1
ATOM 686 N N . SER A 1 99 ? 1.478 11.119 12.457 1.00 84.56 99 SER A N 1
ATOM 687 C CA . SER A 1 99 ? 0.426 11.763 11.654 1.00 84.56 99 SER A CA 1
ATOM 688 C C . SER A 1 99 ? -0.381 10.729 10.860 1.00 84.56 99 SER A C 1
ATOM 690 O O . SER A 1 99 ? -0.190 9.537 11.042 1.00 84.56 99 SER A O 1
ATOM 692 N N . ALA A 1 100 ? -1.296 11.164 9.991 1.00 85.94 100 ALA A N 1
ATOM 693 C CA . ALA A 1 100 ? -2.172 10.299 9.196 1.00 85.94 100 ALA A CA 1
ATOM 694 C C . ALA A 1 100 ? -1.466 9.733 7.940 1.00 85.94 100 ALA A C 1
ATOM 696 O O . ALA A 1 100 ? -1.384 10.454 6.946 1.00 85.94 100 ALA A O 1
ATOM 697 N N . PRO A 1 101 ? -0.946 8.489 7.938 1.00 85.50 101 PRO A N 1
ATOM 698 C CA . PRO A 1 101 ? -0.417 7.868 6.723 1.00 85.50 101 PRO A CA 1
ATOM 699 C C . PRO A 1 101 ? -1.536 7.595 5.706 1.00 85.50 101 PRO A C 1
ATOM 701 O O . PRO A 1 101 ? -2.702 7.446 6.080 1.00 85.50 101 PRO A O 1
ATOM 704 N N . ALA A 1 102 ? -1.173 7.511 4.428 1.00 86.75 102 ALA A N 1
ATOM 705 C CA . ALA A 1 102 ? -2.070 7.097 3.353 1.00 86.75 102 ALA A CA 1
ATOM 706 C C . ALA A 1 102 ? -1.564 5.803 2.714 1.00 86.75 102 ALA A C 1
ATOM 708 O O . ALA A 1 102 ? -0.423 5.767 2.261 1.00 86.75 102 ALA A O 1
ATOM 709 N N . GLY A 1 103 ? -2.424 4.792 2.662 1.00 82.88 103 GLY A N 1
ATOM 710 C CA . GLY A 1 103 ? -2.144 3.491 2.075 1.00 82.88 103 GLY A CA 1
ATOM 711 C C . GLY A 1 103 ? -2.098 3.478 0.552 1.00 82.88 103 GLY A C 1
ATOM 712 O O . GLY A 1 103 ? -2.180 4.507 -0.140 1.00 82.88 103 GLY A O 1
ATOM 713 N N . THR A 1 104 ? -1.996 2.262 0.051 1.00 83.88 104 THR A N 1
ATOM 714 C CA . THR A 1 104 ? -1.682 1.889 -1.318 1.00 83.88 104 THR A CA 1
ATOM 715 C C . THR A 1 104 ? -2.815 2.221 -2.281 1.00 83.88 104 THR A C 1
ATOM 717 O O . THR A 1 104 ? -4.011 2.250 -1.962 1.00 83.88 104 THR A O 1
ATOM 720 N N . LYS A 1 105 ? -2.434 2.479 -3.533 1.00 83.06 105 LYS A N 1
ATOM 721 C CA . LYS A 1 105 ? -3.350 2.465 -4.677 1.00 83.06 105 LYS A CA 1
ATOM 722 C C . LYS A 1 105 ? -2.911 1.384 -5.653 1.00 83.06 105 LYS A C 1
ATOM 724 O O . LYS A 1 105 ? -2.006 1.630 -6.450 1.00 83.06 105 LYS A O 1
ATOM 729 N N . ALA A 1 106 ? -3.577 0.238 -5.604 1.00 80.31 106 ALA A N 1
ATOM 730 C CA . ALA A 1 106 ? -3.312 -0.901 -6.473 1.00 80.31 106 ALA A CA 1
ATOM 731 C C . ALA A 1 106 ? -4.375 -0.993 -7.577 1.00 80.31 106 ALA A C 1
ATOM 733 O O . ALA A 1 106 ? -5.578 -0.907 -7.316 1.00 80.31 106 ALA A O 1
ATOM 734 N N . ALA A 1 107 ? -3.954 -1.145 -8.832 1.00 83.50 107 ALA A N 1
ATOM 735 C CA . ALA A 1 107 ? -4.891 -1.472 -9.908 1.00 83.50 107 ALA A CA 1
ATOM 736 C C . ALA A 1 107 ? -5.188 -2.983 -9.955 1.00 83.50 107 ALA A C 1
ATOM 738 O O . ALA A 1 107 ? -6.343 -3.370 -10.140 1.00 83.50 107 ALA A O 1
ATOM 739 N N . THR A 1 108 ? -4.173 -3.818 -9.733 1.00 84.25 108 THR A N 1
ATOM 740 C CA . THR A 1 108 ? -4.273 -5.284 -9.776 1.00 84.25 108 THR A CA 1
ATOM 741 C C . THR A 1 108 ? -3.326 -5.888 -8.748 1.00 84.25 108 THR A C 1
ATOM 743 O O . THR A 1 108 ? -2.149 -5.538 -8.788 1.00 84.25 108 THR A O 1
ATOM 746 N N . GLY A 1 109 ? -3.819 -6.792 -7.904 1.00 84.94 109 GLY A N 1
ATOM 747 C CA . GLY A 1 109 ? -3.047 -7.458 -6.849 1.00 84.94 109 GLY A CA 1
ATOM 748 C C . GLY A 1 109 ? -3.626 -7.194 -5.463 1.00 84.94 109 GLY A C 1
ATOM 749 O O . GLY A 1 109 ? -4.453 -6.291 -5.288 1.00 84.94 109 GLY A O 1
ATOM 750 N N . ASP A 1 110 ? -3.205 -7.999 -4.500 1.00 88.06 110 ASP A N 1
ATOM 751 C CA . ASP A 1 110 ? -3.662 -7.907 -3.121 1.00 88.06 110 ASP A CA 1
ATOM 752 C C . ASP A 1 110 ? -2.892 -6.816 -2.369 1.00 88.06 110 ASP A C 1
ATOM 754 O O . ASP A 1 110 ? -1.746 -6.491 -2.675 1.00 88.06 110 ASP A O 1
ATOM 758 N N . ALA A 1 111 ? -3.524 -6.226 -1.361 1.00 87.81 111 ALA A N 1
ATOM 759 C CA . ALA A 1 111 ? -2.914 -5.221 -0.505 1.00 87.81 111 ALA A CA 1
ATOM 760 C C . ALA A 1 111 ? -3.050 -5.621 0.961 1.00 87.81 111 ALA A C 1
ATOM 762 O O . ALA A 1 111 ? -4.154 -5.803 1.472 1.00 87.81 111 ALA A O 1
ATOM 763 N N . VAL A 1 112 ? -1.930 -5.725 1.664 1.00 90.50 112 VAL A N 1
ATOM 764 C CA . VAL A 1 112 ? -1.884 -6.022 3.093 1.00 90.50 112 VAL A CA 1
ATOM 765 C C . VAL A 1 112 ? -1.176 -4.884 3.803 1.00 90.50 112 VAL A C 1
ATOM 767 O O . VAL A 1 112 ? 0.027 -4.697 3.642 1.00 90.50 112 VAL A O 1
ATOM 770 N N . GLU A 1 113 ? -1.900 -4.129 4.623 1.00 91.00 113 GLU A N 1
ATOM 771 C CA . GLU A 1 113 ? -1.334 -2.954 5.281 1.00 91.00 113 GLU A CA 1
ATOM 772 C C . GLU A 1 113 ? -1.512 -2.962 6.793 1.00 91.00 113 GLU A C 1
ATOM 774 O O . GLU A 1 113 ? -2.547 -3.342 7.344 1.00 91.00 113 GLU A O 1
ATOM 779 N N . MET A 1 114 ? -0.494 -2.473 7.492 1.00 92.44 114 MET A N 1
ATOM 780 C CA . MET A 1 114 ? -0.565 -2.220 8.924 1.00 92.44 114 MET A CA 1
ATOM 781 C C . MET A 1 114 ? -0.273 -0.756 9.212 1.00 92.44 114 MET A C 1
ATOM 783 O O . MET A 1 114 ? 0.799 -0.244 8.902 1.00 92.44 114 MET A O 1
ATOM 787 N N . PHE A 1 115 ? -1.196 -0.093 9.896 1.00 91.25 115 PHE A N 1
ATOM 788 C CA . PHE A 1 115 ? -1.067 1.292 10.317 1.00 91.25 115 PHE A CA 1
ATOM 789 C C . PHE A 1 115 ? -0.964 1.384 11.834 1.00 91.25 115 PHE A C 1
ATOM 791 O O . PHE A 1 115 ? -1.878 0.992 12.553 1.00 91.25 115 PHE A O 1
ATOM 798 N N . THR A 1 116 ? 0.110 1.987 12.328 1.00 91.75 116 THR A N 1
ATOM 799 C CA . THR A 1 116 ? 0.259 2.434 13.714 1.00 91.75 116 THR A CA 1
ATOM 800 C C . THR A 1 116 ? 0.392 3.950 13.709 1.00 91.75 116 THR A C 1
ATOM 802 O O . THR A 1 116 ? 1.390 4.476 13.215 1.00 91.75 116 THR A O 1
ATOM 805 N N . SER A 1 117 ? -0.617 4.673 14.206 1.00 86.44 117 SER A N 1
ATOM 806 C CA . SER A 1 117 ? -0.641 6.135 14.095 1.00 86.44 117 SER A CA 1
ATOM 807 C C . SER A 1 117 ? -1.241 6.883 15.287 1.00 86.44 117 SER A C 1
ATOM 809 O O . SER A 1 117 ? -2.182 6.433 15.927 1.00 86.44 117 SER A O 1
ATOM 811 N N . GLY A 1 118 ? -0.738 8.089 15.562 1.00 83.25 118 GLY A N 1
ATOM 812 C CA . GLY A 1 118 ? -1.411 9.036 16.460 1.00 83.25 118 GLY A CA 1
ATOM 813 C C . GLY A 1 118 ? -2.665 9.698 15.862 1.00 83.25 118 GLY A C 1
ATOM 814 O O . GLY A 1 118 ? -3.448 10.289 16.598 1.00 83.25 118 GLY A O 1
ATOM 815 N N . SER A 1 119 ? -2.859 9.622 14.542 1.00 85.19 119 SER A N 1
ATOM 816 C CA . SER A 1 119 ? -3.931 10.277 13.773 1.00 85.19 119 SER A CA 1
ATOM 817 C C . SER A 1 119 ? -4.671 9.277 12.878 1.00 85.19 119 SER A C 1
ATOM 819 O O . SER A 1 119 ? -4.281 8.120 12.793 1.00 85.19 119 SER A O 1
ATOM 821 N N . ALA A 1 120 ? -5.731 9.717 12.192 1.00 86.94 120 ALA A N 1
ATOM 822 C CA . ALA A 1 120 ? -6.580 8.881 11.340 1.00 86.94 120 ALA A CA 1
ATOM 823 C C . ALA A 1 120 ? -5.869 8.455 10.038 1.00 86.94 120 ALA A C 1
ATOM 825 O O . ALA A 1 120 ? -5.728 9.291 9.145 1.00 86.94 120 ALA A O 1
ATOM 826 N N . PRO A 1 121 ? -5.443 7.189 9.879 1.00 86.25 121 PRO A N 1
ATOM 827 C CA . PRO A 1 121 ? -4.879 6.693 8.625 1.00 86.25 121 PRO A CA 1
ATOM 828 C C . PRO A 1 121 ? -5.929 6.669 7.510 1.00 86.25 121 PRO A C 1
ATOM 830 O O . PRO A 1 121 ? -7.126 6.547 7.781 1.00 86.25 121 PRO A O 1
ATOM 833 N N . VAL A 1 122 ? -5.488 6.743 6.257 1.00 88.00 122 VAL A N 1
ATOM 834 C CA . VAL A 1 122 ? -6.337 6.503 5.083 1.00 88.00 122 VAL A CA 1
ATOM 835 C C . VAL A 1 122 ? -5.966 5.153 4.491 1.00 88.00 122 VAL A C 1
ATOM 837 O O . VAL A 1 122 ? -4.832 4.999 4.055 1.00 88.00 122 VAL A O 1
ATOM 840 N N . GLY A 1 123 ? -6.914 4.218 4.463 1.00 81.88 123 GLY A N 1
ATOM 841 C CA . GLY A 1 123 ? -6.711 2.874 3.925 1.00 81.88 123 GLY A CA 1
ATOM 842 C C . GLY A 1 123 ? -6.529 2.811 2.406 1.00 81.88 123 GLY A C 1
ATOM 843 O O . GLY A 1 123 ? -6.620 3.818 1.683 1.00 81.88 123 GLY A O 1
ATOM 844 N N . THR A 1 124 ? -6.308 1.595 1.928 1.00 84.94 124 THR A N 1
ATOM 845 C CA . THR A 1 124 ? -6.032 1.227 0.544 1.00 84.94 124 THR A CA 1
ATOM 846 C C . THR A 1 124 ? -7.218 1.450 -0.386 1.00 84.94 124 THR A C 1
ATOM 848 O O . THR A 1 124 ? -8.404 1.373 -0.034 1.00 84.94 124 THR A O 1
ATOM 851 N N . LYS A 1 125 ? -6.870 1.709 -1.650 1.00 83.25 125 LYS A N 1
ATOM 852 C CA . LYS A 1 125 ? -7.774 1.596 -2.795 1.00 83.25 125 LYS A CA 1
ATOM 853 C C . LYS A 1 125 ? -7.250 0.544 -3.770 1.00 83.25 125 LYS A C 1
ATOM 855 O O . LYS A 1 125 ? -6.295 0.830 -4.491 1.00 83.25 125 LYS A O 1
ATOM 860 N N . ALA A 1 126 ? -7.917 -0.604 -3.839 1.00 81.50 126 ALA A N 1
ATOM 861 C CA . ALA A 1 126 ? -7.626 -1.657 -4.810 1.00 81.50 126 ALA A CA 1
ATOM 862 C C . ALA A 1 126 ? -8.731 -1.720 -5.876 1.00 81.50 126 ALA A C 1
ATOM 864 O O . ALA A 1 126 ? -9.924 -1.716 -5.557 1.00 81.50 126 ALA A O 1
ATOM 865 N N . ALA A 1 127 ? -8.370 -1.740 -7.160 1.00 84.12 127 ALA A N 1
ATOM 866 C CA . ALA A 1 127 ? -9.361 -1.935 -8.221 1.00 84.12 127 ALA A CA 1
ATOM 867 C C . ALA A 1 127 ? -9.691 -3.423 -8.422 1.00 84.12 127 ALA A C 1
ATOM 869 O O . ALA A 1 127 ? -10.862 -3.764 -8.578 1.00 84.12 127 ALA A O 1
ATOM 870 N N . THR A 1 128 ? -8.688 -4.299 -8.370 1.00 84.94 128 THR A N 1
ATOM 871 C CA . THR A 1 128 ? -8.853 -5.758 -8.390 1.00 84.94 128 THR A CA 1
ATOM 872 C C . THR A 1 128 ? -7.864 -6.398 -7.418 1.00 84.94 128 THR A C 1
ATOM 874 O O . THR A 1 128 ? -6.694 -6.021 -7.446 1.00 84.94 128 THR A O 1
ATOM 877 N N . GLY A 1 129 ? -8.337 -7.332 -6.591 1.00 85.88 129 GLY A N 1
ATOM 878 C CA . GLY A 1 129 ? -7.565 -7.974 -5.520 1.00 85.88 129 GLY A CA 1
ATOM 879 C C . GLY A 1 129 ? -8.167 -7.713 -4.140 1.00 85.88 129 GLY A C 1
ATOM 880 O O . GLY A 1 129 ? -9.042 -6.851 -3.977 1.00 85.88 129 GLY A O 1
ATOM 881 N N . ASP A 1 130 ? -7.717 -8.479 -3.159 1.00 89.50 130 ASP A N 1
ATOM 882 C CA . ASP A 1 130 ? -8.156 -8.372 -1.775 1.00 89.50 130 ASP A CA 1
ATOM 883 C C . ASP A 1 130 ? -7.368 -7.282 -1.041 1.00 89.50 130 ASP A C 1
ATOM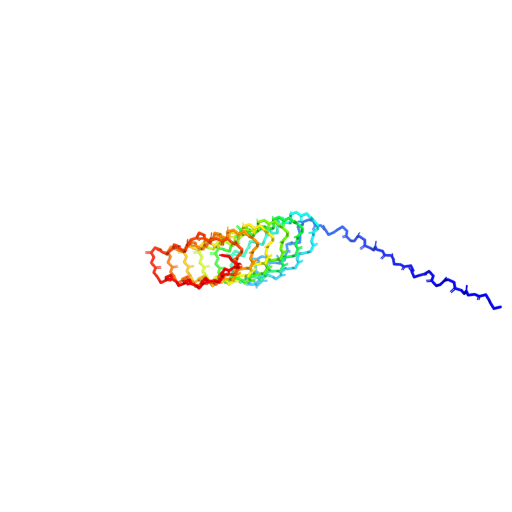 885 O O . ASP A 1 130 ? -6.224 -6.973 -1.360 1.00 89.50 130 ASP A O 1
ATOM 889 N N . ALA A 1 131 ? -7.988 -6.665 -0.041 1.00 89.31 131 ALA A N 1
ATOM 890 C CA . ALA A 1 131 ? -7.350 -5.672 0.808 1.00 89.31 131 ALA A CA 1
ATOM 891 C C . ALA A 1 131 ? -7.548 -6.043 2.278 1.00 89.31 131 ALA A C 1
ATOM 893 O O . ALA A 1 131 ? -8.677 -6.105 2.768 1.00 89.31 131 ALA A O 1
ATOM 894 N N . VAL A 1 132 ? -6.450 -6.272 2.991 1.00 90.81 132 VAL A N 1
ATOM 895 C CA . VAL A 1 132 ? -6.434 -6.601 4.416 1.00 90.81 132 VAL A CA 1
ATOM 896 C C . VAL A 1 132 ? -5.688 -5.512 5.164 1.00 90.81 132 VAL A C 1
ATOM 898 O O . VAL A 1 132 ? -4.498 -5.308 4.953 1.00 90.81 132 VAL A O 1
ATOM 901 N N . GLU A 1 133 ? -6.364 -4.832 6.083 1.00 91.25 133 GLU A N 1
ATOM 902 C CA . GLU A 1 133 ? -5.756 -3.741 6.838 1.00 91.25 133 GLU A CA 1
ATOM 903 C C . GLU A 1 133 ? -5.909 -3.928 8.342 1.00 91.25 133 GLU A C 1
ATOM 905 O O . GLU A 1 133 ? -6.961 -4.314 8.857 1.00 91.25 133 GLU A O 1
ATOM 910 N N . MET A 1 134 ? -4.853 -3.592 9.074 1.00 91.56 134 MET A N 1
ATOM 911 C CA . MET A 1 134 ? -4.885 -3.480 10.524 1.00 91.56 134 MET A CA 1
ATOM 912 C C . MET A 1 134 ? -4.549 -2.053 10.932 1.00 91.56 134 MET A C 1
ATOM 914 O O . MET A 1 134 ? -3.480 -1.535 10.624 1.00 91.56 134 MET A O 1
ATOM 918 N N . PHE A 1 135 ? -5.435 -1.434 11.699 1.00 90.31 135 PHE A N 1
ATOM 919 C CA . PHE A 1 135 ? -5.249 -0.094 12.228 1.00 90.31 135 PHE A CA 1
ATOM 920 C C . PHE A 1 135 ? -5.086 -0.132 13.740 1.00 90.31 135 PHE A C 1
ATOM 922 O O . PHE A 1 135 ? -5.966 -0.598 14.459 1.00 90.31 135 PHE A O 1
ATOM 929 N N . THR A 1 136 ? -3.993 0.442 14.222 1.00 90.81 136 THR A N 1
ATOM 930 C CA . THR A 1 136 ? -3.782 0.818 15.618 1.00 90.81 136 THR A CA 1
ATOM 931 C C . THR A 1 136 ? -3.655 2.334 15.668 1.00 90.81 136 THR A C 1
ATOM 933 O O . THR A 1 136 ? -2.614 2.875 15.290 1.00 90.81 136 THR A O 1
ATOM 936 N N . SER A 1 137 ? -4.716 3.047 16.060 1.00 84.44 137 SER A N 1
ATOM 937 C CA . SER A 1 137 ? -4.711 4.514 15.993 1.00 84.44 137 SER A CA 1
ATOM 938 C C . SER A 1 137 ? -5.369 5.238 17.167 1.00 84.44 137 SER A C 1
ATOM 940 O O . SER A 1 137 ? -6.331 4.768 17.765 1.00 84.44 1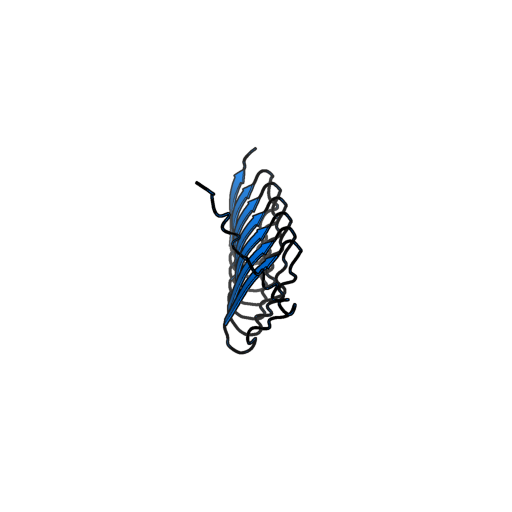37 SER A O 1
ATOM 942 N N . GLY A 1 138 ? -4.870 6.435 17.483 1.00 82.94 138 GLY A N 1
ATOM 943 C CA . GLY A 1 138 ? -5.552 7.386 18.367 1.00 82.94 138 GLY A CA 1
ATOM 944 C C . GLY A 1 138 ? -6.790 8.053 17.745 1.00 82.94 138 GLY A C 1
ATOM 945 O O . GLY A 1 138 ? -7.471 8.818 18.418 1.00 82.94 138 GLY A O 1
ATOM 946 N N . SER A 1 139 ? -7.084 7.826 16.462 1.00 83.50 139 SER A N 1
ATOM 947 C CA . SER A 1 139 ? -8.229 8.408 15.748 1.00 83.50 139 SER A CA 1
ATOM 948 C C . SER A 1 139 ? -8.849 7.414 14.762 1.00 83.50 139 SER A C 1
ATOM 950 O O . SER A 1 139 ? -8.184 6.497 14.287 1.00 83.50 139 SER A O 1
ATOM 952 N N . ALA A 1 140 ? -10.125 7.612 14.420 1.00 84.50 140 ALA A N 1
ATOM 953 C CA . ALA A 1 140 ? -10.851 6.733 13.503 1.00 84.50 140 ALA A CA 1
ATOM 954 C C . ALA A 1 140 ? -10.245 6.764 12.082 1.00 84.50 140 ALA A C 1
ATOM 956 O O . ALA A 1 140 ? -10.202 7.841 11.483 1.00 84.50 140 ALA A O 1
ATOM 957 N N . PRO A 1 141 ? -9.801 5.627 11.518 1.00 83.94 141 PRO A N 1
ATOM 958 C CA . PRO A 1 141 ? -9.278 5.583 10.155 1.00 83.94 141 PRO A CA 1
ATOM 959 C C . PRO A 1 141 ? -10.358 5.801 9.092 1.00 83.94 141 PRO A C 1
ATOM 961 O O . PRO A 1 141 ? -11.548 5.568 9.317 1.00 83.94 141 PRO A O 1
ATOM 964 N N . VAL A 1 142 ? -9.929 6.190 7.894 1.00 84.88 142 VAL A N 1
ATOM 965 C CA . VAL A 1 142 ? -10.770 6.184 6.695 1.00 84.88 142 VAL A CA 1
ATOM 966 C C . VAL A 1 142 ? -10.652 4.812 6.041 1.00 84.88 142 VAL A C 1
ATOM 968 O O . VAL A 1 142 ? -9.558 4.404 5.665 1.00 84.88 142 VAL A O 1
ATOM 971 N N . GLY A 1 143 ? -11.783 4.114 5.924 1.00 71.12 143 GLY A N 1
ATOM 972 C CA . GLY A 1 143 ? -11.824 2.707 5.529 1.00 71.12 143 GLY A CA 1
ATOM 973 C C . GLY A 1 143 ? -11.404 2.388 4.088 1.00 71.12 143 GLY A C 1
ATOM 974 O O . GLY A 1 143 ? -11.294 3.264 3.224 1.00 71.12 143 GLY A O 1
ATOM 975 N N . ILE A 1 144 ? -11.244 1.083 3.875 1.00 81.38 144 ILE A N 1
ATOM 976 C CA . ILE A 1 144 ? -10.806 0.396 2.654 1.00 81.38 144 ILE A CA 1
ATOM 977 C C . ILE A 1 144 ? -11.803 0.577 1.508 1.00 81.38 144 ILE A C 1
ATOM 979 O O . ILE A 1 144 ? -13.019 0.626 1.726 1.00 81.38 144 ILE A O 1
ATOM 983 N N . LYS A 1 145 ? -11.305 0.627 0.268 1.00 82.12 145 LYS A N 1
ATOM 984 C CA . LYS A 1 145 ? -12.140 0.509 -0.937 1.00 82.12 145 LYS A CA 1
ATOM 985 C C . LYS A 1 145 ? -11.568 -0.518 -1.910 1.00 82.12 145 LYS A C 1
ATOM 987 O O . LYS A 1 145 ? -10.543 -0.253 -2.531 1.00 82.12 145 LYS A O 1
ATOM 992 N N . THR A 1 146 ? -12.289 -1.618 -2.111 1.00 81.31 146 THR A N 1
ATOM 993 C CA . THR A 1 146 ? -12.049 -2.575 -3.199 1.00 81.31 146 THR A CA 1
ATOM 994 C C . THR A 1 146 ? -13.160 -2.449 -4.246 1.00 81.31 146 THR A C 1
ATOM 996 O O . THR A 1 146 ? -14.329 -2.267 -3.896 1.00 81.31 146 THR A O 1
ATOM 999 N N . ALA A 1 147 ? -12.821 -2.459 -5.541 1.00 84.19 147 ALA A N 1
ATOM 1000 C CA . ALA A 1 147 ? -13.831 -2.493 -6.610 1.00 84.19 147 ALA A CA 1
ATOM 1001 C C . ALA A 1 147 ? -14.191 -3.933 -7.022 1.00 84.19 147 ALA A C 1
ATOM 1003 O O . ALA A 1 147 ? -15.356 -4.211 -7.303 1.00 84.19 147 ALA A O 1
ATOM 1004 N N . ALA A 1 148 ? -13.216 -4.843 -7.007 1.00 83.06 148 ALA A N 1
ATOM 1005 C CA . ALA A 1 148 ? -13.398 -6.287 -7.111 1.00 83.06 148 ALA A CA 1
ATOM 1006 C C . ALA A 1 148 ? -12.395 -6.989 -6.180 1.00 83.06 148 ALA A C 1
ATOM 1008 O O . ALA A 1 148 ? -11.210 -6.677 -6.244 1.00 83.06 148 ALA A O 1
ATOM 1009 N N . GLY A 1 149 ? -12.875 -7.912 -5.342 1.00 85.50 149 GLY A N 1
ATOM 1010 C CA . GLY A 1 149 ? -12.119 -8.522 -4.237 1.00 85.50 149 GLY A CA 1
ATOM 1011 C C . GLY A 1 149 ? -12.719 -8.177 -2.870 1.00 85.50 149 GLY A C 1
ATOM 1012 O O . GLY A 1 149 ? -13.659 -7.377 -2.775 1.00 85.50 149 GLY A O 1
ATOM 1013 N N . GLU A 1 150 ? -12.207 -8.787 -1.811 1.00 89.50 150 GLU A N 1
ATOM 1014 C CA . GLU A 1 150 ? -12.679 -8.608 -0.439 1.00 89.50 150 GLU A CA 1
ATOM 1015 C C . GLU A 1 150 ? -11.872 -7.541 0.307 1.00 89.50 150 GLU A C 1
ATOM 1017 O O . GLU A 1 150 ? -10.653 -7.470 0.213 1.00 89.50 150 GLU A O 1
ATOM 1022 N N . GLY A 1 151 ? -12.560 -6.693 1.074 1.00 88.50 151 GLY A N 1
ATOM 1023 C CA . GLY A 1 151 ? -11.932 -5.729 1.976 1.00 88.50 151 GLY A CA 1
ATOM 1024 C C . GLY A 1 151 ? -12.145 -6.147 3.427 1.00 88.50 151 GLY A C 1
ATOM 1025 O O . GLY A 1 151 ? -13.284 -6.164 3.894 1.00 88.50 151 GLY A O 1
ATOM 1026 N N . THR A 1 152 ? -11.070 -6.435 4.154 1.00 90.50 152 THR A N 1
ATOM 1027 C CA . THR A 1 152 ? -11.097 -6.785 5.579 1.00 90.50 152 THR A CA 1
ATOM 1028 C C . THR A 1 152 ? -10.281 -5.784 6.384 1.00 90.50 152 THR A C 1
ATOM 1030 O O . THR A 1 152 ? -9.105 -5.582 6.117 1.00 90.50 152 THR A O 1
ATOM 1033 N N . ALA A 1 153 ? -10.885 -5.184 7.411 1.00 90.06 153 ALA A N 1
ATOM 1034 C CA . ALA A 1 153 ? -10.209 -4.233 8.287 1.00 90.06 153 ALA A CA 1
ATOM 1035 C C . ALA A 1 153 ? -10.364 -4.619 9.761 1.00 90.06 153 ALA A C 1
ATOM 1037 O O . ALA A 1 153 ? -11.480 -4.861 10.229 1.00 90.06 153 ALA A O 1
ATOM 1038 N N . LEU A 1 154 ? -9.263 -4.599 10.509 1.00 90.50 154 LEU A N 1
ATOM 1039 C CA . LEU A 1 154 ? -9.261 -4.670 11.968 1.00 90.50 154 LEU A CA 1
ATOM 1040 C C . LEU A 1 154 ? -8.899 -3.306 12.556 1.00 90.50 154 LEU A C 1
ATOM 1042 O O . LEU A 1 154 ? -7.866 -2.733 12.223 1.00 90.50 154 LEU A O 1
ATOM 1046 N N . PHE A 1 155 ? -9.719 -2.810 13.480 1.00 87.25 155 PHE A N 1
ATOM 1047 C CA . PHE A 1 155 ? -9.518 -1.520 14.135 1.00 87.25 155 PHE A CA 1
ATOM 1048 C C . PHE A 1 155 ? -9.246 -1.700 15.625 1.00 87.25 155 PHE A C 1
ATOM 1050 O O . PHE A 1 155 ? -10.051 -2.284 16.347 1.00 87.25 155 PHE A O 1
ATOM 1057 N N . THR A 1 156 ? -8.132 -1.147 16.090 1.00 86.50 156 THR A N 1
ATOM 1058 C CA . THR A 1 156 ? -7.803 -0.971 17.505 1.00 86.50 156 THR A CA 1
ATOM 1059 C C . THR A 1 156 ? -7.591 0.520 17.748 1.00 86.50 156 THR A C 1
ATOM 1061 O O . THR A 1 156 ? -6.677 1.109 17.170 1.00 86.50 156 THR A O 1
ATOM 1064 N N . SER A 1 157 ? -8.434 1.150 18.574 1.00 77.94 157 SER A N 1
ATOM 1065 C CA . SER A 1 157 ? -8.273 2.564 18.931 1.00 77.94 157 SER A CA 1
ATOM 1066 C C . SER A 1 157 ? -7.889 2.769 20.392 1.00 77.94 157 SER A C 1
ATOM 1068 O O . SER A 1 157 ? -8.261 1.993 21.271 1.00 77.94 157 SER A O 1
ATOM 1070 N N . GLY A 1 158 ? -7.103 3.819 20.643 1.00 65.38 158 GLY A N 1
ATOM 1071 C CA . GLY A 1 158 ? -6.732 4.259 21.994 1.00 65.38 158 GLY A CA 1
ATOM 1072 C C . GLY A 1 158 ? -7.772 5.162 22.668 1.00 65.38 158 GLY A C 1
ATOM 1073 O O . GLY A 1 158 ? -7.554 5.604 23.795 1.00 65.38 158 GLY A O 1
ATOM 1074 N N . SER A 1 159 ? -8.874 5.488 21.987 1.00 52.97 159 SER A N 1
ATOM 1075 C CA . SER A 1 159 ? -9.989 6.321 22.463 1.00 52.97 159 SER A CA 1
ATOM 1076 C C . SER A 1 159 ? -11.244 6.048 21.640 1.00 52.97 159 SER A C 1
ATOM 1078 O O . SER A 1 159 ? -11.085 5.676 20.450 1.00 52.97 159 SER A O 1
#